Protein AF-A0A3S0UGJ2-F1 (afdb_monomer_lite)

Secondary structure (DSSP, 8-state):
-HHHHHHHTTSTTSBHHHHHH-TTTSTT--HHHHHHHHHHHT--TTSBGGG-TTHHHHHHHHHHHHHTTPPPSS--TT-------EEE-TTSGGGEEE-PPPPPPTT------------PPPSSSSTT-SS---TTT-PPPEEEEES-GGGT-EEEEE-TTT--

Sequence (164 aa):
LAEGVRRLTARPERPVGLALLDQRLVSGIGNIYRCETLLLAGIDPHRPIGEVEDVAGLVLLARDLLRANVPPAAPATGARRRTTGVRPNPGRPFGVEVLVPAGPSPGTAPGRTPGTAPGRTPSYWVYGHDRTPCLRCRGPVRQEDYGSPEDDARRLWWCPHCQR

Radius of gyration: 16.93 Å; chains: 1; bounding box: 41×32×49 Å

Foldseek 3Di:
DVQLLCLLCVQQQAFQLLSQCACVSPNDRHQQLSAQLQLLLLADSRHRNNPDPCPVLSVVSSVQLSQLQDDPPPPPPPRDRAQVQKDAQCVGRSRIDHDRPDPDDPDDDDDDDPDDDPDDDDRGQWPPPDVFAGNPPRHDWDWDFDDDVVSVTDIHTHDPVSHD

Structure (mmCIF, N/CA/C/O backbone):
data_AF-A0A3S0UGJ2-F1
#
_entry.id   AF-A0A3S0UGJ2-F1
#
loop_
_atom_site.group_PDB
_atom_site.id
_atom_site.type_symbol
_atom_site.label_atom_id
_atom_site.label_alt_id
_atom_site.label_comp_id
_atom_site.label_asym_id
_atom_site.label_entity_id
_atom_site.label_seq_id
_atom_site.pdbx_PDB_ins_code
_atom_site.Cartn_x
_atom_site.Cartn_y
_atom_site.Cartn_z
_atom_site.occupancy
_atom_site.B_iso_or_equiv
_atom_site.auth_seq_id
_atom_site.auth_comp_id
_atom_site.auth_asym_id
_atom_site.auth_atom_id
_atom_site.pdbx_PDB_model_num
ATOM 1 N N . LEU A 1 1 ? -12.279 -11.003 -6.168 1.00 90.88 1 LEU A N 1
ATOM 2 C CA . LEU A 1 1 ? -12.197 -9.871 -5.214 1.00 90.88 1 LEU A CA 1
ATOM 3 C C . LEU A 1 1 ? -12.843 -10.237 -3.883 1.00 90.88 1 LEU A C 1
ATOM 5 O O . LEU A 1 1 ? -12.106 -10.329 -2.916 1.00 90.88 1 LEU A O 1
ATOM 9 N N . ALA A 1 2 ? -14.150 -10.529 -3.848 1.00 93.31 2 ALA A N 1
ATOM 10 C CA . ALA A 1 2 ? -14.878 -10.877 -2.618 1.00 93.31 2 ALA A CA 1
ATOM 11 C C . ALA A 1 2 ? -14.199 -11.974 -1.771 1.00 93.31 2 ALA A C 1
ATOM 13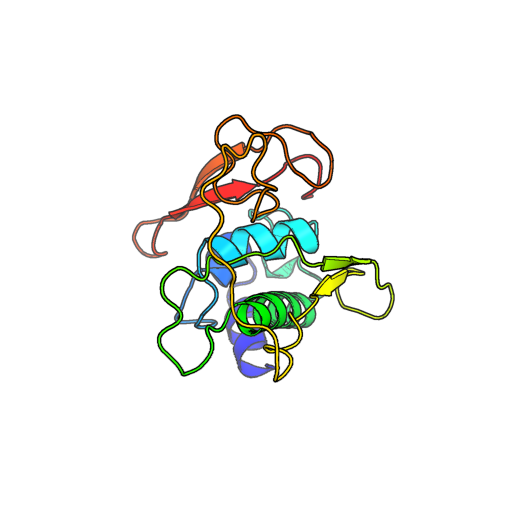 O O . ALA A 1 2 ? -14.012 -11.799 -0.575 1.00 93.31 2 ALA A O 1
ATOM 14 N N . GLU A 1 3 ? -13.745 -13.059 -2.407 1.00 95.19 3 GLU A N 1
ATOM 15 C CA . GLU A 1 3 ? -12.984 -14.133 -1.748 1.00 95.19 3 GLU A CA 1
ATOM 16 C C . GLU A 1 3 ? -11.721 -13.633 -1.032 1.00 95.19 3 GLU A C 1
ATOM 18 O O . GLU A 1 3 ? -11.485 -13.970 0.124 1.00 95.19 3 GLU A O 1
ATOM 23 N N . GLY A 1 4 ? -10.911 -12.820 -1.716 1.00 93.12 4 GLY A N 1
ATOM 24 C CA . GLY A 1 4 ? -9.661 -12.295 -1.166 1.00 93.12 4 GLY A CA 1
ATOM 25 C C . GLY A 1 4 ? -9.908 -11.342 -0.002 1.00 93.12 4 GLY A C 1
ATOM 26 O O . GLY A 1 4 ? -9.230 -11.438 1.013 1.00 93.12 4 GLY A O 1
ATOM 27 N N . VAL A 1 5 ? -10.931 -10.486 -0.112 1.00 96.38 5 VAL A N 1
ATOM 28 C CA . VAL A 1 5 ? -11.360 -9.614 0.993 1.00 96.38 5 VAL A CA 1
ATOM 29 C C . VAL A 1 5 ? -11.778 -10.456 2.194 1.00 96.38 5 VAL A C 1
ATOM 31 O O . VAL A 1 5 ? -11.254 -10.236 3.278 1.00 96.38 5 VAL A O 1
ATOM 34 N N . ARG A 1 6 ? -12.619 -11.482 1.998 1.00 97.00 6 ARG A N 1
ATOM 35 C CA . ARG A 1 6 ? -13.052 -12.367 3.091 1.00 97.00 6 ARG A CA 1
ATOM 36 C C . ARG A 1 6 ? -11.872 -13.031 3.802 1.00 97.00 6 ARG A C 1
ATOM 38 O O . ARG A 1 6 ? -11.873 -13.114 5.023 1.00 97.00 6 ARG A O 1
ATOM 45 N N . ARG A 1 7 ? -10.870 -13.512 3.056 1.00 96.38 7 ARG A N 1
ATOM 46 C CA . ARG A 1 7 ? -9.657 -14.116 3.636 1.00 96.38 7 ARG A CA 1
ATOM 47 C C . ARG A 1 7 ? -8.835 -13.106 4.430 1.00 96.38 7 ARG A C 1
ATOM 49 O O . ARG A 1 7 ? -8.395 -13.429 5.526 1.00 96.38 7 ARG A O 1
ATOM 56 N N . LEU A 1 8 ? -8.646 -11.903 3.887 1.00 95.31 8 LEU A N 1
ATOM 57 C CA . LEU A 1 8 ? -7.908 -10.826 4.551 1.00 95.31 8 LEU A CA 1
ATOM 58 C C . LEU A 1 8 ? -8.569 -10.413 5.867 1.00 95.31 8 LEU A C 1
ATOM 60 O O . LEU A 1 8 ? -7.879 -10.243 6.865 1.00 95.31 8 LEU A O 1
ATOM 64 N N . THR A 1 9 ? -9.896 -10.298 5.888 1.00 96.31 9 THR A N 1
ATOM 65 C CA . THR A 1 9 ? -10.648 -9.846 7.065 1.00 96.31 9 THR A CA 1
ATOM 66 C C . THR A 1 9 ? -11.002 -10.972 8.039 1.00 96.31 9 THR A C 1
ATOM 68 O O . THR A 1 9 ? -11.648 -10.713 9.047 1.00 96.31 9 THR A O 1
ATOM 71 N N . ALA A 1 10 ? -10.601 -12.221 7.770 1.00 97.25 10 ALA A N 1
ATOM 72 C CA . ALA A 1 10 ? -10.903 -13.363 8.640 1.00 97.25 10 ALA A CA 1
ATOM 73 C C . ALA A 1 10 ? -10.171 -13.314 9.995 1.00 97.25 10 ALA A C 1
ATOM 75 O O . ALA A 1 10 ? -10.592 -13.981 10.936 1.00 97.25 10 ALA A O 1
ATOM 76 N N . ARG A 1 11 ? -9.076 -12.549 10.083 1.00 96.19 11 ARG A N 1
ATOM 77 C CA . ARG A 1 11 ? -8.303 -12.276 11.306 1.00 96.19 11 ARG A CA 1
ATOM 78 C C . ARG A 1 11 ? -8.154 -10.758 11.468 1.00 96.19 11 ARG A C 1
ATOM 80 O O . ARG A 1 11 ? -7.131 -10.211 11.048 1.00 96.19 11 ARG A O 1
ATOM 87 N N . PRO A 1 12 ? -9.203 -10.056 11.937 1.00 97.31 12 PRO A N 1
ATOM 88 C CA . PRO A 1 12 ? -9.276 -8.592 11.910 1.00 97.31 12 PRO A CA 1
ATOM 89 C C . PRO A 1 12 ? -8.186 -7.898 12.737 1.00 97.31 12 PRO A C 1
ATOM 91 O O . PRO A 1 12 ? -7.818 -6.767 12.431 1.00 97.31 12 PRO A O 1
ATOM 94 N N . GLU A 1 13 ? -7.642 -8.573 13.745 1.00 97.50 13 GLU A N 1
ATOM 95 C CA . GLU A 1 13 ? -6.553 -8.105 14.603 1.00 97.50 13 GLU A CA 1
ATOM 96 C C . GLU A 1 13 ? -5.189 -8.086 13.904 1.00 97.50 13 GLU A C 1
ATOM 98 O O . GLU A 1 13 ? -4.261 -7.417 14.358 1.00 97.50 13 GLU A O 1
ATOM 103 N N . ARG A 1 14 ? -5.043 -8.822 12.795 1.00 96.00 14 ARG A N 1
ATOM 104 C CA . ARG A 1 14 ? -3.773 -8.916 12.080 1.00 96.00 14 ARG A CA 1
ATOM 105 C C . ARG A 1 14 ? -3.415 -7.550 11.479 1.00 96.00 14 ARG A C 1
ATOM 107 O O . ARG A 1 14 ? -4.251 -6.963 10.786 1.00 96.00 14 ARG A O 1
ATOM 114 N N . PRO A 1 15 ? -2.169 -7.070 11.649 1.00 97.75 15 PRO A N 1
ATOM 115 C CA . PRO A 1 15 ? -1.719 -5.846 11.002 1.00 97.75 15 PRO A CA 1
ATOM 116 C C . PRO A 1 15 ? -1.891 -5.903 9.482 1.00 97.75 15 PRO A C 1
ATOM 118 O O . PRO A 1 15 ? -1.499 -6.887 8.839 1.00 97.75 15 PRO A O 1
ATOM 121 N N . VAL A 1 16 ? -2.436 -4.841 8.888 1.00 97.88 16 VAL A N 1
ATOM 122 C CA . VAL A 1 16 ? -2.730 -4.762 7.449 1.00 97.88 16 VAL A CA 1
ATOM 123 C C . VAL A 1 16 ? -1.479 -4.994 6.598 1.00 97.88 16 VAL A C 1
ATOM 125 O O . VAL A 1 16 ? -1.541 -5.674 5.572 1.00 97.88 16 VAL A O 1
ATOM 128 N N . GLY A 1 17 ? -0.309 -4.527 7.046 1.00 97.06 17 GLY A N 1
ATOM 129 C CA . GLY A 1 17 ? 0.960 -4.782 6.374 1.00 97.06 17 GLY A CA 1
ATOM 130 C C . GLY A 1 17 ? 1.335 -6.270 6.327 1.00 97.06 17 GLY A C 1
ATOM 131 O O . GLY A 1 17 ? 1.894 -6.738 5.333 1.00 97.06 17 GLY A O 1
ATOM 132 N N . LEU A 1 18 ? 1.020 -7.047 7.361 1.00 96.38 18 LEU A N 1
ATOM 133 C CA . LEU A 1 18 ? 1.285 -8.490 7.374 1.00 96.38 18 LEU A CA 1
ATOM 134 C C . LEU A 1 18 ? 0.214 -9.280 6.631 1.00 96.38 18 LEU A C 1
ATOM 136 O O . LEU A 1 18 ? 0.520 -10.301 6.021 1.00 96.38 18 LEU A O 1
ATOM 140 N N . ALA A 1 19 ? -1.040 -8.832 6.675 1.00 96.00 19 ALA A N 1
ATOM 141 C CA . ALA A 1 19 ? -2.127 -9.455 5.929 1.00 96.00 19 ALA A CA 1
ATOM 142 C C . ALA A 1 19 ? -1.918 -9.325 4.410 1.00 96.00 19 ALA A C 1
ATOM 144 O O . ALA A 1 19 ? -2.068 -10.305 3.687 1.00 96.00 19 ALA A O 1
ATOM 145 N N . LEU A 1 20 ? -1.498 -8.149 3.926 1.00 95.38 20 LEU A N 1
ATOM 146 C CA . LEU A 1 20 ? -1.226 -7.923 2.502 1.00 95.38 20 LEU A CA 1
ATOM 147 C C . LEU A 1 20 ? -0.009 -8.689 1.968 1.00 95.38 20 LEU A C 1
ATOM 149 O O . LEU A 1 20 ? 0.066 -8.918 0.766 1.00 95.38 20 LEU A O 1
ATOM 153 N N . LEU A 1 21 ? 0.954 -9.046 2.823 1.00 94.19 21 LEU A N 1
ATOM 154 C CA . LEU A 1 21 ? 2.137 -9.805 2.406 1.00 94.19 21 LEU A CA 1
ATOM 155 C C . LEU A 1 21 ? 1.872 -11.321 2.348 1.00 94.19 21 LEU A C 1
ATOM 157 O O . LEU A 1 21 ? 2.573 -12.039 1.632 1.00 94.19 21 LEU A O 1
ATOM 161 N N . ASP A 1 22 ? 0.853 -11.810 3.061 1.00 93.06 22 ASP A N 1
ATOM 162 C CA . ASP A 1 22 ? 0.530 -13.233 3.133 1.00 93.06 22 ASP A CA 1
ATOM 163 C C . ASP A 1 22 ? -0.035 -13.749 1.799 1.00 93.06 22 ASP A C 1
ATOM 165 O O . ASP A 1 22 ? -1.211 -13.564 1.460 1.00 93.06 22 ASP A O 1
ATOM 169 N N . GLN A 1 23 ? 0.814 -14.461 1.050 1.00 91.69 23 GLN A N 1
ATOM 170 C CA . GLN A 1 23 ? 0.478 -15.004 -0.269 1.00 91.69 23 GLN A CA 1
ATOM 171 C C . GLN A 1 23 ? -0.657 -16.042 -0.235 1.00 91.69 23 GLN A C 1
ATOM 173 O O . GLN A 1 23 ? -1.224 -16.347 -1.285 1.00 91.69 23 GLN A O 1
ATOM 178 N N . ARG A 1 24 ? -1.021 -16.577 0.942 1.00 89.44 24 ARG A N 1
ATOM 179 C CA . ARG A 1 24 ? -2.162 -17.495 1.113 1.00 89.44 24 ARG A CA 1
ATOM 180 C C . ARG A 1 24 ? -3.499 -16.747 1.103 1.00 89.44 24 ARG A C 1
ATOM 182 O O . ARG A 1 24 ? -4.524 -17.324 0.728 1.00 89.44 24 ARG A O 1
ATOM 189 N N . LEU A 1 25 ? -3.496 -15.473 1.507 1.00 89.81 25 LEU A N 1
ATOM 190 C CA . LEU A 1 25 ? -4.691 -14.628 1.571 1.00 89.81 25 LEU A CA 1
ATOM 191 C C . LEU A 1 25 ? -4.959 -13.971 0.215 1.00 89.81 25 LEU A C 1
ATOM 193 O O . LEU A 1 25 ? -6.047 -14.134 -0.343 1.00 89.81 25 LEU A O 1
ATOM 197 N N . VAL A 1 26 ? -3.954 -13.279 -0.333 1.00 88.31 26 VAL A N 1
ATOM 198 C CA . VAL A 1 26 ? -3.986 -12.664 -1.667 1.00 88.31 26 VAL A CA 1
ATOM 199 C C . VAL A 1 26 ? -2.598 -12.756 -2.303 1.00 88.31 26 VAL A C 1
ATOM 201 O O . VAL A 1 26 ? -1.640 -12.147 -1.839 1.00 88.31 26 VAL A O 1
ATOM 204 N N . SER A 1 27 ? -2.489 -13.490 -3.409 1.00 89.81 27 SER A N 1
ATOM 205 C CA . SER A 1 27 ? -1.223 -13.670 -4.122 1.00 89.81 27 SER A CA 1
ATOM 206 C C . SER A 1 27 ? -0.837 -12.453 -4.967 1.00 89.81 27 SER A C 1
ATOM 208 O O . SER A 1 27 ? -1.694 -11.807 -5.575 1.00 89.81 27 SER A O 1
ATOM 210 N N . GLY A 1 28 ? 0.465 -12.214 -5.108 1.00 89.69 28 GLY A N 1
ATOM 211 C CA . GLY A 1 28 ? 1.042 -11.221 -6.019 1.00 89.69 28 GLY A CA 1
ATOM 212 C C . GLY A 1 28 ? 1.416 -9.903 -5.345 1.00 89.69 28 GLY A C 1
ATOM 213 O O . GLY A 1 28 ? 2.268 -9.179 -5.858 1.00 89.69 28 GLY A O 1
ATOM 214 N N . ILE A 1 29 ? 0.858 -9.603 -4.170 1.00 93.69 29 ILE A N 1
ATOM 215 C CA . ILE A 1 29 ? 1.250 -8.429 -3.387 1.00 93.69 29 ILE A CA 1
ATOM 216 C C . ILE A 1 29 ? 2.554 -8.752 -2.648 1.00 93.69 29 ILE A C 1
ATOM 218 O O . ILE A 1 29 ? 2.561 -9.373 -1.593 1.00 93.69 29 ILE A O 1
ATOM 222 N N . GLY A 1 30 ? 3.679 -8.362 -3.246 1.00 93.25 30 GLY A N 1
ATOM 223 C CA . GLY A 1 30 ? 5.000 -8.439 -2.619 1.00 93.25 30 GLY A CA 1
ATOM 224 C C . GLY A 1 30 ? 5.357 -7.183 -1.819 1.00 93.25 30 GLY A C 1
ATOM 225 O O . GLY A 1 30 ? 4.613 -6.202 -1.794 1.00 93.25 30 GLY A O 1
ATOM 226 N N . ASN A 1 31 ? 6.554 -7.173 -1.226 1.00 95.31 31 ASN A N 1
ATOM 227 C CA . ASN A 1 31 ? 6.986 -6.112 -0.309 1.00 95.31 31 ASN A CA 1
ATOM 228 C C . ASN A 1 31 ? 6.958 -4.692 -0.918 1.00 95.31 31 ASN A C 1
ATOM 230 O O . ASN A 1 31 ? 6.547 -3.751 -0.245 1.00 95.31 31 ASN A O 1
ATOM 234 N N . ILE A 1 32 ? 7.317 -4.544 -2.204 1.00 95.56 32 ILE A N 1
ATOM 235 C CA . ILE A 1 32 ? 7.180 -3.268 -2.936 1.00 95.56 32 ILE A CA 1
ATOM 236 C C . ILE A 1 32 ? 5.725 -2.804 -2.890 1.00 95.56 32 ILE A C 1
ATOM 238 O O . ILE A 1 32 ? 5.420 -1.731 -2.382 1.00 95.56 32 ILE A O 1
ATOM 242 N N . TYR A 1 33 ? 4.813 -3.632 -3.396 1.00 97.19 33 TYR A N 1
ATOM 243 C CA . TYR A 1 33 ? 3.416 -3.253 -3.557 1.00 97.19 33 TYR A CA 1
ATOM 244 C C . TYR A 1 33 ? 2.709 -3.063 -2.223 1.00 97.19 33 TYR A C 1
ATOM 246 O O . TYR A 1 33 ? 1.888 -2.161 -2.131 1.00 97.19 33 TYR A O 1
ATOM 254 N N . ARG A 1 34 ? 3.061 -3.818 -1.176 1.00 97.31 34 ARG A N 1
ATOM 255 C CA . ARG A 1 34 ? 2.584 -3.552 0.187 1.00 97.31 34 ARG A CA 1
ATOM 256 C C . ARG A 1 34 ? 2.913 -2.124 0.625 1.00 97.31 34 ARG A C 1
ATOM 258 O O . ARG A 1 34 ? 2.003 -1.377 0.971 1.00 97.31 34 ARG A O 1
ATOM 265 N N . CYS A 1 35 ? 4.200 -1.763 0.627 1.00 98.19 35 CYS A N 1
ATOM 266 C CA . CYS A 1 35 ? 4.653 -0.466 1.141 1.00 98.19 35 CYS A CA 1
ATOM 267 C C . CYS A 1 35 ? 4.023 0.685 0.347 1.00 98.19 35 CYS A C 1
ATOM 269 O O . CYS A 1 35 ? 3.503 1.644 0.911 1.00 98.19 35 CYS A O 1
ATOM 271 N N . GLU A 1 36 ? 4.021 0.548 -0.976 1.00 98.31 36 GLU A N 1
ATOM 272 C CA . GLU A 1 36 ? 3.538 1.578 -1.890 1.00 98.31 36 GLU A CA 1
ATOM 273 C C . GLU A 1 36 ? 2.013 1.732 -1.835 1.00 98.31 36 GLU A C 1
ATOM 275 O O . GLU A 1 36 ? 1.514 2.854 -1.798 1.00 98.31 36 GLU A O 1
ATOM 280 N N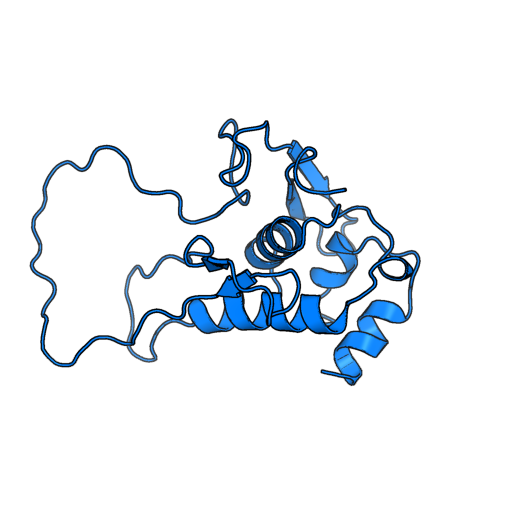 . THR A 1 37 ? 1.267 0.625 -1.760 1.00 98.56 37 THR A N 1
ATOM 281 C CA . THR A 1 37 ? -0.199 0.657 -1.632 1.00 98.56 37 THR A CA 1
ATOM 282 C C . THR A 1 37 ? -0.612 1.337 -0.330 1.00 98.56 37 THR A C 1
ATOM 284 O O . THR A 1 37 ? -1.464 2.221 -0.357 1.00 98.56 37 THR A O 1
ATOM 287 N N . LEU A 1 38 ? 0.006 0.973 0.800 1.00 98.62 38 LEU A N 1
ATOM 288 C CA . LEU A 1 38 ? -0.340 1.536 2.109 1.00 98.62 38 LEU A CA 1
ATOM 289 C C . LEU A 1 38 ? 0.003 3.023 2.214 1.00 98.62 38 LEU A C 1
ATOM 291 O O . LEU A 1 38 ? -0.778 3.790 2.773 1.00 98.62 38 LEU A O 1
ATOM 295 N N . LEU A 1 39 ? 1.109 3.469 1.613 1.00 98.62 39 LEU A N 1
ATOM 296 C CA . LEU A 1 39 ? 1.418 4.895 1.548 1.00 98.62 39 LEU A CA 1
ATOM 297 C C . LEU A 1 39 ? 0.389 5.673 0.723 1.00 98.62 39 LEU A C 1
ATOM 299 O O . LEU A 1 39 ? -0.034 6.758 1.132 1.00 98.62 39 LEU A O 1
ATOM 303 N N . LEU A 1 40 ? 0.027 5.159 -0.455 1.00 98.25 40 LEU A N 1
ATOM 304 C CA . LEU A 1 40 ? -0.944 5.808 -1.335 1.00 98.25 40 LEU A CA 1
ATOM 305 C C . LEU A 1 40 ? -2.329 5.857 -0.683 1.00 98.25 40 LEU A C 1
ATOM 307 O O . LEU A 1 40 ? -2.983 6.894 -0.745 1.00 98.25 40 LEU A O 1
ATOM 311 N N . ALA A 1 41 ? -2.709 4.790 0.021 1.00 98.38 41 ALA A N 1
ATOM 312 C CA . ALA A 1 41 ? -3.919 4.735 0.832 1.00 98.38 41 ALA A CA 1
ATOM 313 C C . ALA A 1 41 ? -3.852 5.605 2.102 1.00 98.38 41 ALA A C 1
ATOM 315 O O . ALA A 1 41 ? -4.887 5.952 2.659 1.00 98.38 41 ALA A O 1
ATOM 316 N N . GLY A 1 42 ? -2.651 5.986 2.551 1.00 98.31 42 GLY A N 1
ATOM 317 C CA . GLY A 1 42 ? -2.446 6.743 3.790 1.00 98.31 42 GLY A CA 1
ATOM 318 C C . GLY A 1 42 ? -2.683 5.926 5.063 1.00 98.31 42 GLY A C 1
ATOM 319 O O . GLY A 1 42 ? -2.987 6.503 6.100 1.00 98.31 42 GLY A O 1
ATOM 320 N N . ILE A 1 43 ? -2.544 4.602 4.985 1.00 98.69 43 ILE A N 1
ATOM 321 C CA . ILE A 1 43 ? -2.848 3.669 6.076 1.00 98.69 43 ILE A CA 1
ATOM 322 C C . ILE A 1 43 ? -1.555 3.247 6.776 1.00 98.69 43 ILE A C 1
ATOM 324 O O . ILE A 1 43 ? -0.591 2.841 6.109 1.00 98.69 43 ILE A O 1
ATOM 328 N N . ASP A 1 44 ? -1.534 3.321 8.109 1.00 98.44 44 ASP A N 1
ATOM 329 C CA . ASP A 1 44 ? -0.454 2.754 8.928 1.00 98.44 44 ASP A CA 1
ATOM 330 C C . ASP A 1 44 ? -0.339 1.229 8.712 1.00 98.44 44 ASP A C 1
ATOM 332 O O . ASP A 1 44 ? -1.330 0.511 8.869 1.00 98.44 44 ASP A O 1
ATOM 336 N N . PRO A 1 45 ? 0.846 0.692 8.354 1.00 98.25 45 PRO A N 1
ATOM 337 C CA . PRO A 1 45 ? 1.036 -0.748 8.175 1.00 98.25 45 PRO A CA 1
ATOM 338 C C . PRO A 1 45 ? 0.699 -1.587 9.416 1.00 98.25 45 PRO A C 1
ATOM 340 O O . PRO A 1 45 ? 0.339 -2.756 9.260 1.00 98.25 45 PRO A O 1
ATOM 343 N N . HIS A 1 46 ? 0.784 -1.017 1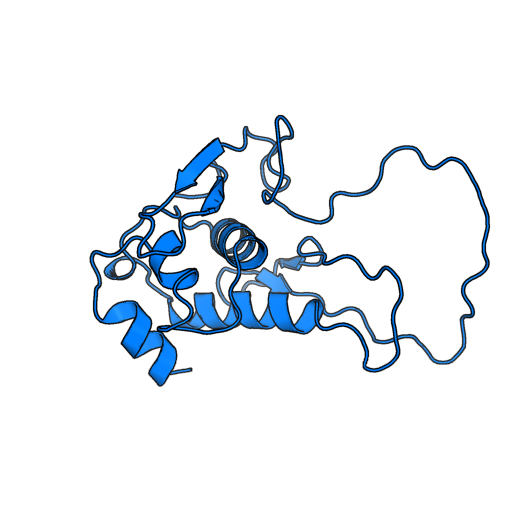0.617 1.00 98.06 46 HIS A N 1
ATOM 344 C CA . HIS A 1 46 ? 0.479 -1.673 11.889 1.00 98.06 46 HIS A CA 1
ATOM 345 C C . HIS A 1 46 ? -1.009 -1.694 12.220 1.00 98.06 46 HIS A C 1
ATOM 347 O O . HIS A 1 46 ? -1.409 -2.443 13.111 1.00 98.06 46 HIS A O 1
ATOM 353 N N . ARG A 1 47 ? -1.828 -0.910 11.508 1.00 98.44 47 ARG A N 1
ATOM 354 C CA . ARG A 1 47 ? -3.269 -0.852 11.745 1.00 98.44 47 ARG A CA 1
ATOM 355 C C . ARG A 1 47 ? -3.886 -2.251 11.600 1.00 98.44 47 ARG A C 1
ATOM 357 O O . ARG A 1 47 ? -3.614 -2.915 10.591 1.00 98.44 47 ARG A O 1
ATOM 364 N N . PRO A 1 48 ? -4.720 -2.703 12.553 1.00 98.38 48 PRO A N 1
ATOM 365 C CA . PRO A 1 48 ? -5.491 -3.930 12.397 1.00 98.38 48 PRO A CA 1
ATOM 366 C C . PRO A 1 48 ? -6.325 -3.888 11.115 1.00 98.38 48 PRO A C 1
ATOM 368 O O . PRO A 1 48 ? -6.976 -2.887 10.815 1.00 98.38 48 PRO A O 1
ATOM 371 N N . ILE A 1 49 ? -6.327 -4.964 10.329 1.00 98.06 49 ILE A N 1
ATOM 372 C CA . ILE A 1 49 ? -7.047 -4.965 9.050 1.00 98.06 49 ILE A CA 1
ATOM 373 C C . ILE A 1 49 ? -8.567 -4.834 9.215 1.00 98.06 49 ILE A C 1
ATOM 375 O O . ILE A 1 49 ? -9.239 -4.363 8.301 1.00 98.06 49 ILE A O 1
ATOM 379 N N . GLY A 1 50 ? -9.107 -5.193 10.382 1.00 97.56 50 GLY A N 1
ATOM 380 C CA . GLY A 1 50 ? -10.508 -4.958 10.735 1.00 97.56 50 GLY A CA 1
ATOM 381 C C . GLY A 1 50 ? -10.881 -3.478 10.884 1.00 97.56 50 GLY A C 1
ATOM 382 O O . GLY A 1 50 ? -12.057 -3.149 10.791 1.00 97.56 50 GLY A O 1
ATOM 383 N N . GLU A 1 51 ? -9.900 -2.589 11.067 1.00 97.94 51 GLU A N 1
ATOM 384 C CA . GLU A 1 51 ? -10.094 -1.133 11.158 1.00 97.94 51 GLU A CA 1
ATOM 385 C C . GLU A 1 51 ? -9.909 -0.421 9.805 1.00 97.94 51 GLU A C 1
ATOM 387 O O . GLU A 1 51 ? -9.976 0.806 9.712 1.00 97.94 51 GLU A O 1
ATOM 392 N N . VAL A 1 52 ? -9.636 -1.167 8.732 1.00 97.81 52 VAL A N 1
ATOM 393 C CA . VAL A 1 52 ? -9.525 -0.608 7.382 1.00 97.81 52 VAL A CA 1
ATOM 394 C C . VAL A 1 52 ? -10.911 -0.555 6.747 1.00 97.81 52 VAL A C 1
ATOM 396 O O . VAL A 1 52 ? -11.480 -1.586 6.402 1.00 97.81 52 VAL A O 1
ATOM 399 N N . GLU A 1 53 ? -11.429 0.657 6.540 1.00 95.44 53 GLU A N 1
ATOM 400 C CA . GLU A 1 53 ? -12.779 0.877 6.000 1.00 95.44 53 GLU A CA 1
ATOM 401 C C . GLU A 1 53 ? -12.974 0.280 4.594 1.00 95.44 53 GLU A C 1
ATOM 403 O O . GLU A 1 53 ? -13.995 -0.348 4.321 1.00 95.44 53 GLU A O 1
ATOM 408 N N . ASP A 1 54 ? -11.983 0.432 3.704 1.00 97.44 54 ASP A N 1
ATOM 409 C CA . ASP A 1 54 ? -12.067 -0.005 2.302 1.00 97.44 54 ASP A CA 1
ATOM 410 C C . ASP A 1 54 ? -10.983 -1.032 1.927 1.00 97.44 54 ASP A C 1
ATOM 412 O O . ASP A 1 54 ? -10.069 -0.784 1.132 1.00 97.44 54 ASP A O 1
ATOM 416 N N . VAL A 1 55 ? -11.084 -2.240 2.492 1.00 98.06 55 VAL A N 1
ATOM 417 C CA . VAL A 1 55 ? -10.183 -3.360 2.151 1.00 98.06 55 VAL A CA 1
ATOM 418 C C . VAL A 1 55 ? -10.293 -3.739 0.668 1.00 98.06 55 VAL A C 1
ATOM 420 O O . VAL A 1 55 ? -9.299 -4.105 0.036 1.00 98.06 55 VAL A O 1
ATOM 423 N N . ALA A 1 56 ? -11.487 -3.640 0.077 1.00 97.94 56 ALA A N 1
ATOM 424 C CA . ALA A 1 56 ? -11.696 -3.956 -1.333 1.00 97.94 56 ALA A CA 1
ATOM 425 C C . ALA A 1 56 ? -10.934 -2.980 -2.241 1.00 97.94 56 ALA A C 1
ATOM 427 O O . ALA A 1 56 ? -10.199 -3.416 -3.132 1.00 97.94 56 ALA A O 1
ATOM 428 N N . GLY A 1 57 ? -11.053 -1.678 -1.987 1.00 97.88 57 GLY A N 1
ATOM 429 C CA . GLY A 1 57 ? -10.293 -0.629 -2.651 1.00 97.88 57 GLY A CA 1
ATOM 430 C C . GLY A 1 57 ? -8.792 -0.791 -2.468 1.00 97.88 57 GLY A C 1
ATOM 431 O O . GLY A 1 57 ? -8.043 -0.584 -3.422 1.00 97.88 57 GLY A O 1
ATOM 432 N N . LEU A 1 58 ? -8.340 -1.248 -1.295 1.00 98.00 58 LEU A N 1
ATOM 433 C CA . LEU A 1 58 ? -6.919 -1.495 -1.026 1.00 98.00 58 LEU A CA 1
ATOM 434 C C . LEU A 1 58 ? -6.356 -2.592 -1.935 1.00 98.00 58 LEU A C 1
ATOM 436 O O . LEU A 1 58 ? -5.314 -2.417 -2.571 1.00 98.00 58 LEU A O 1
ATOM 440 N N . VAL A 1 59 ? -7.088 -3.700 -2.068 1.00 97.50 59 VAL A N 1
ATOM 441 C CA . VAL A 1 59 ? -6.733 -4.796 -2.982 1.00 97.50 59 VAL A CA 1
ATOM 442 C C . VAL A 1 59 ? -6.779 -4.336 -4.442 1.00 97.50 59 VAL A C 1
ATOM 444 O O . VAL A 1 59 ? -5.923 -4.725 -5.241 1.00 97.50 59 VAL A O 1
ATOM 447 N N . LEU A 1 60 ? -7.751 -3.498 -4.813 1.00 96.94 60 LEU A N 1
ATOM 448 C CA . LEU A 1 60 ? -7.857 -2.944 -6.165 1.00 96.94 60 LEU A CA 1
ATOM 449 C C . LEU A 1 60 ? -6.689 -2.006 -6.496 1.00 96.94 60 LEU A C 1
ATOM 451 O O . LEU A 1 60 ? -6.122 -2.127 -7.581 1.00 96.94 60 LEU A O 1
ATOM 455 N N . LEU A 1 61 ? -6.285 -1.139 -5.566 1.00 97.75 61 LEU A N 1
ATOM 456 C CA . LEU A 1 61 ? -5.130 -0.256 -5.724 1.00 97.75 61 LEU A CA 1
ATOM 457 C C . LEU A 1 61 ? -3.833 -1.060 -5.893 1.00 97.75 61 LEU A C 1
ATOM 459 O O . LEU A 1 61 ? -3.075 -0.816 -6.834 1.00 97.75 61 LEU A O 1
ATOM 463 N N . ALA A 1 62 ? -3.614 -2.075 -5.052 1.00 97.00 62 ALA A N 1
ATOM 464 C CA . ALA A 1 62 ? -2.461 -2.968 -5.175 1.00 97.00 62 ALA A CA 1
ATOM 465 C C . ALA A 1 62 ? -2.438 -3.695 -6.530 1.00 97.00 62 ALA A C 1
ATOM 467 O O . ALA A 1 62 ? -1.397 -3.786 -7.186 1.00 97.00 62 ALA A O 1
ATOM 468 N N . ARG A 1 63 ? -3.597 -4.183 -6.988 1.00 95.19 63 ARG A N 1
ATOM 469 C CA . ARG A 1 63 ? -3.749 -4.826 -8.300 1.00 95.19 63 ARG A CA 1
ATOM 470 C C . ARG A 1 63 ? -3.433 -3.868 -9.446 1.00 95.19 63 ARG A C 1
ATOM 472 O O . ARG A 1 63 ? -2.793 -4.279 -10.411 1.00 95.19 63 ARG A O 1
ATOM 479 N N . ASP A 1 64 ? -3.887 -2.624 -9.371 1.00 95.31 64 ASP A N 1
ATOM 480 C CA . ASP A 1 64 ? -3.653 -1.638 -10.424 1.00 95.31 64 ASP A CA 1
ATOM 481 C C . ASP A 1 64 ? -2.150 -1.277 -10.499 1.00 95.31 64 ASP A C 1
ATOM 483 O O . ASP A 1 64 ? -1.587 -1.251 -11.597 1.00 95.31 64 ASP A O 1
ATOM 487 N N . LEU A 1 65 ? -1.455 -1.158 -9.355 1.00 95.19 65 LEU A N 1
ATOM 488 C CA . LEU A 1 65 ? 0.012 -1.044 -9.311 1.00 95.19 65 LEU A CA 1
ATOM 489 C C . LEU A 1 65 ? 0.714 -2.270 -9.912 1.00 95.19 65 LEU A C 1
ATOM 491 O O . LEU A 1 65 ? 1.679 -2.117 -10.662 1.00 95.19 65 LEU A O 1
ATOM 495 N N . LEU A 1 66 ? 0.251 -3.483 -9.600 1.00 93.00 66 LEU A N 1
ATOM 496 C CA . LEU A 1 66 ? 0.799 -4.721 -10.162 1.00 93.00 66 LEU A CA 1
ATOM 497 C C . LEU A 1 66 ? 0.664 -4.748 -11.685 1.00 93.00 66 LEU A C 1
ATOM 499 O O . LEU A 1 66 ? 1.650 -4.978 -12.381 1.00 93.00 66 LEU A O 1
ATOM 503 N N . ARG A 1 67 ? -0.533 -4.455 -12.203 1.00 91.56 67 ARG A N 1
ATOM 504 C CA . ARG A 1 67 ? -0.838 -4.442 -13.642 1.00 91.56 67 ARG A CA 1
ATOM 505 C C . ARG A 1 67 ? -0.001 -3.430 -14.410 1.00 91.56 67 ARG A C 1
ATOM 507 O O . ARG A 1 67 ? 0.505 -3.765 -15.474 1.00 91.56 67 ARG A O 1
ATOM 514 N N . ALA A 1 68 ? 0.208 -2.239 -13.850 1.00 90.44 68 ALA A N 1
ATOM 515 C CA . ALA A 1 68 ? 1.074 -1.220 -14.445 1.00 90.44 68 ALA A CA 1
ATOM 516 C C . ALA A 1 68 ? 2.554 -1.645 -14.533 1.00 90.44 68 ALA A C 1
ATOM 518 O O . ALA A 1 68 ? 3.347 -0.998 -15.211 1.00 90.44 68 ALA A O 1
ATOM 519 N N . ASN A 1 69 ? 2.930 -2.723 -13.841 1.00 88.94 69 ASN A N 1
ATOM 520 C CA . ASN A 1 69 ? 4.296 -3.218 -13.719 1.00 88.94 69 ASN A CA 1
ATOM 521 C C . ASN A 1 69 ? 4.471 -4.649 -14.252 1.00 88.94 69 ASN A C 1
ATOM 523 O O . ASN A 1 69 ? 5.498 -5.279 -13.983 1.00 88.94 69 ASN A O 1
ATOM 527 N N . VAL A 1 70 ? 3.489 -5.166 -14.998 1.00 84.25 70 VAL A N 1
ATOM 528 C CA . VAL A 1 70 ? 3.644 -6.414 -15.749 1.00 84.25 70 VAL A CA 1
ATOM 529 C C . VAL A 1 70 ? 4.550 -6.121 -16.949 1.00 84.25 70 VAL A C 1
ATOM 531 O O . VAL A 1 70 ? 4.207 -5.263 -17.766 1.00 84.25 70 VAL A O 1
ATOM 534 N N . PRO A 1 71 ? 5.720 -6.774 -17.065 1.00 71.25 71 PRO A N 1
ATOM 535 C CA . PRO A 1 71 ? 6.570 -6.598 -18.232 1.00 71.25 71 PRO A CA 1
ATOM 536 C C . PRO A 1 71 ? 5.840 -7.088 -19.495 1.00 71.25 71 PRO A C 1
ATOM 538 O O . PRO A 1 71 ? 5.065 -8.045 -19.417 1.00 71.25 71 PRO A O 1
ATOM 541 N N . PRO A 1 72 ? 6.070 -6.463 -20.663 1.00 65.62 72 PRO A N 1
ATOM 542 C CA . PRO A 1 72 ? 5.530 -6.970 -21.920 1.00 65.62 72 PRO A CA 1
ATOM 543 C C . PRO A 1 72 ? 6.039 -8.395 -22.195 1.00 65.62 72 PRO A C 1
ATOM 545 O O . PRO A 1 72 ? 7.090 -8.793 -21.701 1.00 65.62 72 PRO A O 1
ATOM 548 N N . ALA A 1 73 ? 5.289 -9.161 -22.993 1.00 62.97 73 ALA A N 1
ATOM 549 C CA . ALA A 1 73 ? 5.561 -10.580 -23.259 1.00 62.97 73 ALA A CA 1
ATOM 550 C C . ALA A 1 73 ? 6.902 -10.854 -23.977 1.00 62.97 73 ALA A C 1
ATOM 552 O O . ALA A 1 73 ? 7.417 -11.968 -23.913 1.00 62.97 73 ALA A O 1
ATOM 553 N N . ALA A 1 74 ? 7.479 -9.853 -24.650 1.00 58.94 74 ALA A N 1
ATOM 554 C CA . ALA A 1 74 ? 8.827 -9.927 -25.215 1.00 58.94 74 ALA A CA 1
ATOM 555 C C . ALA A 1 74 ? 9.881 -9.663 -24.124 1.00 58.94 74 ALA A C 1
ATOM 557 O O . ALA A 1 74 ? 9.594 -8.897 -23.203 1.00 58.94 74 ALA A O 1
ATOM 558 N N . PRO A 1 75 ? 11.105 -10.223 -24.207 1.00 51.94 75 PRO A N 1
ATOM 559 C CA . PRO A 1 75 ? 12.118 -10.059 -23.169 1.00 51.94 75 PRO A CA 1
ATOM 560 C C . PRO A 1 75 ? 12.554 -8.592 -23.064 1.00 51.94 75 PRO A C 1
ATOM 562 O O . PRO A 1 75 ? 13.491 -8.136 -23.715 1.00 51.94 75 PRO A O 1
ATOM 565 N N . ALA A 1 76 ? 11.856 -7.832 -22.222 1.00 55.31 76 ALA A N 1
ATOM 566 C CA . ALA A 1 76 ? 12.225 -6.485 -21.843 1.00 55.31 76 ALA A CA 1
ATOM 567 C C . ALA A 1 76 ? 13.413 -6.583 -20.886 1.00 55.31 76 ALA A C 1
ATOM 569 O O . ALA A 1 76 ? 13.261 -6.617 -19.663 1.00 55.31 76 ALA A O 1
ATOM 570 N N . THR A 1 77 ? 14.620 -6.652 -21.442 1.00 50.66 77 THR A N 1
ATOM 571 C CA . THR A 1 77 ? 15.847 -6.531 -20.659 1.00 50.66 77 THR A CA 1
ATOM 572 C C . THR A 1 77 ? 15.847 -5.169 -19.963 1.00 50.66 77 THR A C 1
ATOM 574 O O . THR A 1 77 ? 16.010 -4.134 -20.606 1.00 50.66 77 THR A O 1
ATOM 577 N N . GLY A 1 78 ? 15.649 -5.162 -18.642 1.00 54.91 78 GLY A N 1
ATOM 578 C CA . GLY A 1 78 ? 15.878 -3.985 -17.800 1.00 54.91 78 GLY A CA 1
ATOM 579 C C . GLY A 1 78 ? 14.667 -3.103 -17.472 1.00 54.91 78 GLY A C 1
ATOM 580 O O . GLY A 1 78 ? 14.870 -2.026 -16.905 1.00 54.91 78 GLY A O 1
ATOM 581 N N . ALA A 1 79 ? 13.427 -3.526 -17.750 1.00 61.81 79 ALA A N 1
ATOM 582 C CA . ALA A 1 79 ? 12.246 -2.794 -17.281 1.00 61.81 79 ALA A CA 1
ATOM 583 C C . ALA A 1 79 ? 12.181 -2.817 -15.740 1.00 61.81 79 ALA A C 1
ATOM 585 O O . ALA A 1 79 ? 11.886 -3.840 -15.122 1.00 61.81 79 ALA A O 1
ATOM 586 N N . ARG A 1 80 ? 12.503 -1.686 -15.096 1.00 73.12 80 ARG A N 1
ATOM 587 C CA . ARG A 1 80 ? 12.386 -1.546 -13.638 1.00 73.12 80 ARG A CA 1
ATOM 588 C C . ARG A 1 80 ? 10.956 -1.190 -13.259 1.00 73.12 80 ARG A C 1
ATOM 590 O O . ARG A 1 80 ? 10.353 -0.324 -13.889 1.00 73.12 80 ARG A O 1
ATOM 597 N N . ARG A 1 81 ? 10.463 -1.808 -12.183 1.00 87.56 81 ARG A N 1
ATOM 598 C CA . ARG A 1 81 ? 9.165 -1.466 -11.596 1.00 87.56 81 ARG A CA 1
ATOM 599 C C . ARG A 1 81 ? 9.146 -0.000 -11.155 1.00 87.56 81 ARG A C 1
ATOM 601 O O . ARG A 1 81 ? 10.150 0.514 -10.657 1.00 87.56 81 ARG A O 1
ATOM 608 N N . ARG A 1 82 ? 7.998 0.650 -11.320 1.00 91.25 82 ARG A N 1
ATOM 609 C CA . ARG A 1 82 ? 7.716 2.024 -10.910 1.00 91.25 82 ARG A CA 1
ATOM 610 C C . ARG A 1 82 ? 6.301 2.115 -10.342 1.00 91.25 82 ARG A C 1
ATOM 612 O O . ARG A 1 82 ? 5.343 1.674 -10.967 1.00 91.25 82 ARG A O 1
ATOM 619 N N . THR A 1 83 ? 6.169 2.751 -9.187 1.00 93.69 83 THR A N 1
ATOM 620 C CA . THR A 1 83 ? 4.888 3.037 -8.513 1.00 93.69 83 THR A CA 1
ATOM 621 C C . THR A 1 83 ? 4.628 4.539 -8.377 1.00 93.69 83 THR A C 1
ATOM 623 O O . THR A 1 83 ? 3.555 4.949 -7.947 1.00 93.69 83 THR A O 1
ATOM 626 N N . THR A 1 84 ? 5.575 5.382 -8.809 1.00 94.19 84 THR A N 1
ATOM 627 C CA . THR A 1 84 ? 5.422 6.847 -8.848 1.00 94.19 84 THR A CA 1
ATOM 628 C C . THR A 1 84 ? 4.534 7.366 -9.980 1.00 94.19 84 THR A C 1
ATOM 630 O O . THR A 1 84 ? 4.172 8.537 -9.976 1.00 94.19 84 THR A O 1
ATOM 633 N N . GLY A 1 85 ? 4.137 6.510 -10.930 1.00 92.56 85 GLY A N 1
ATOM 634 C CA . GLY A 1 85 ? 3.167 6.837 -11.982 1.00 92.56 85 GLY A CA 1
ATOM 635 C C . GLY A 1 85 ? 1.731 6.829 -11.459 1.00 92.56 85 GLY A C 1
ATOM 636 O O . GLY A 1 85 ? 0.956 5.947 -11.812 1.00 92.56 85 GLY A O 1
ATOM 637 N N . VAL A 1 86 ? 1.383 7.779 -10.595 1.00 94.31 86 VAL A N 1
ATOM 638 C CA . VAL A 1 86 ? 0.035 7.939 -10.030 1.00 94.31 86 VAL A CA 1
ATOM 639 C C . VAL A 1 86 ? -0.395 9.401 -10.099 1.00 94.31 86 VAL A C 1
ATOM 641 O O . VAL A 1 86 ? 0.446 10.300 -10.047 1.00 94.31 86 VAL A O 1
ATOM 644 N N . ARG A 1 87 ? -1.701 9.651 -10.188 1.00 94.88 87 ARG A N 1
ATOM 645 C CA . ARG A 1 87 ? -2.288 10.998 -10.123 1.00 94.88 87 ARG A CA 1
ATOM 646 C C . ARG A 1 87 ? -3.461 11.051 -9.138 1.00 94.88 87 ARG A C 1
ATOM 648 O O . ARG A 1 87 ? -4.106 10.022 -8.933 1.00 94.88 87 ARG A O 1
ATOM 655 N N . PRO A 1 88 ? -3.784 12.222 -8.566 1.00 96.31 88 PRO A N 1
ATOM 656 C CA . PRO A 1 88 ? -5.017 12.400 -7.808 1.00 96.31 88 PRO A CA 1
ATOM 657 C C . PRO A 1 88 ? -6.262 12.127 -8.669 1.00 96.31 88 PRO A C 1
ATOM 659 O O . PRO A 1 88 ? -6.349 12.578 -9.815 1.00 96.31 88 PRO A O 1
ATOM 662 N N . ASN A 1 89 ? -7.224 11.394 -8.111 1.00 96.38 89 ASN A N 1
ATOM 663 C CA . ASN A 1 89 ? -8.557 11.186 -8.672 1.00 96.38 89 ASN A CA 1
ATOM 664 C C . ASN A 1 89 ? -9.568 10.854 -7.549 1.00 96.38 89 ASN A C 1
ATOM 666 O O . ASN A 1 89 ? -9.600 9.709 -7.097 1.00 96.38 89 ASN A O 1
ATOM 670 N N . PRO A 1 90 ? -10.429 11.805 -7.134 1.00 94.25 90 PRO A N 1
ATOM 671 C CA . PRO A 1 90 ? -11.426 11.594 -6.077 1.00 94.25 90 PRO A CA 1
ATOM 672 C C . PRO A 1 90 ? -12.449 10.482 -6.355 1.00 94.25 90 PRO A C 1
ATOM 674 O O . PRO A 1 90 ? -13.033 9.950 -5.420 1.00 94.25 90 PRO A O 1
ATOM 677 N N . GLY A 1 91 ? -12.668 10.114 -7.621 1.00 94.62 91 GLY A N 1
ATOM 678 C CA . GLY A 1 91 ? -13.592 9.042 -8.010 1.00 94.62 91 GLY A CA 1
ATOM 679 C C . GLY A 1 91 ? -12.999 7.632 -7.916 1.00 94.62 91 GLY A C 1
ATOM 680 O O . GLY A 1 91 ? -13.621 6.672 -8.369 1.00 94.62 91 GLY A O 1
ATOM 681 N N . ARG A 1 92 ? -11.774 7.489 -7.400 1.00 95.44 92 ARG A N 1
ATOM 682 C CA . ARG A 1 92 ? -11.062 6.210 -7.267 1.00 95.44 92 ARG A CA 1
ATOM 683 C C . ARG A 1 92 ? -10.764 5.927 -5.791 1.00 95.44 92 ARG A C 1
ATOM 685 O O . ARG A 1 92 ? -10.670 6.877 -5.010 1.00 95.44 92 ARG A O 1
ATOM 692 N N . PRO A 1 93 ? -10.589 4.650 -5.396 1.00 93.69 93 PRO A N 1
ATOM 693 C CA . PRO A 1 93 ? -10.211 4.303 -4.029 1.00 93.69 93 PRO A CA 1
ATOM 694 C C . PRO A 1 93 ? -9.017 5.125 -3.537 1.00 93.69 93 PRO A C 1
ATOM 696 O O . PRO A 1 93 ? -8.029 5.293 -4.256 1.00 93.69 93 PRO A O 1
ATOM 699 N N . PHE A 1 94 ? -9.135 5.660 -2.321 1.00 96.81 94 PHE A N 1
ATOM 700 C CA . PHE A 1 94 ? -8.148 6.542 -1.680 1.00 96.81 94 PHE A CA 1
ATOM 701 C C . PHE A 1 94 ? -7.792 7.816 -2.462 1.00 96.81 94 PHE A C 1
ATOM 703 O O . PHE A 1 94 ? -6.757 8.434 -2.213 1.00 96.81 94 PHE A O 1
ATOM 710 N N . GLY A 1 95 ? -8.634 8.232 -3.410 1.00 96.56 95 GLY A N 1
ATOM 711 C CA . GLY A 1 95 ? -8.427 9.460 -4.168 1.00 96.56 95 GLY A CA 1
ATOM 712 C C . GLY A 1 95 ? -7.251 9.396 -5.147 1.00 96.56 95 GLY A C 1
ATOM 713 O O . GLY A 1 95 ? -6.715 10.447 -5.509 1.00 96.56 95 GLY A O 1
ATOM 714 N N . VAL A 1 96 ? -6.814 8.199 -5.560 1.00 96.62 96 VAL A N 1
ATOM 715 C CA . VAL A 1 96 ? -5.637 8.006 -6.425 1.00 96.62 96 VAL A CA 1
ATOM 716 C C . VAL A 1 96 ? -5.929 7.117 -7.630 1.00 96.62 96 VAL A C 1
ATOM 718 O O . VAL A 1 96 ? -6.684 6.150 -7.573 1.00 96.62 96 VAL A O 1
ATOM 721 N N . GLU A 1 97 ? -5.268 7.417 -8.743 1.00 96.69 97 GLU A N 1
ATOM 722 C CA . GLU A 1 97 ? -5.310 6.615 -9.959 1.00 96.69 97 GLU A CA 1
ATOM 723 C C . GLU A 1 97 ? -3.905 6.233 -10.407 1.00 96.69 97 GLU A C 1
ATOM 725 O O . GLU A 1 97 ? -3.034 7.090 -10.568 1.00 96.69 97 GLU A O 1
ATOM 730 N N . VAL A 1 98 ? -3.703 4.936 -10.638 1.00 95.50 98 VAL A N 1
ATOM 731 C CA . VAL A 1 98 ? -2.467 4.400 -11.206 1.00 95.50 98 VAL A CA 1
ATOM 732 C C . VAL A 1 98 ? -2.465 4.615 -12.713 1.00 95.50 98 VAL A C 1
ATOM 734 O O . VAL A 1 98 ? -3.369 4.169 -13.417 1.00 95.50 98 VAL A O 1
ATOM 737 N N . LEU A 1 99 ? -1.419 5.271 -13.204 1.00 91.44 99 LEU A N 1
ATOM 738 C CA . LEU A 1 99 ? -1.178 5.460 -14.624 1.00 91.44 99 LEU A CA 1
ATOM 739 C C . LEU A 1 99 ? -0.506 4.205 -15.170 1.00 91.44 99 LEU A C 1
ATOM 741 O O . LEU A 1 99 ? 0.617 3.865 -14.795 1.00 91.44 99 LEU A O 1
ATOM 745 N N . VAL A 1 100 ? -1.197 3.513 -16.068 1.00 75.81 100 VAL A N 1
ATOM 746 C CA . VAL A 1 100 ? -0.589 2.430 -16.839 1.00 75.81 100 VAL A CA 1
ATOM 747 C C . VAL A 1 100 ? 0.230 3.086 -17.950 1.00 75.81 100 VAL A C 1
ATOM 749 O O . VAL A 1 100 ? -0.320 3.926 -18.669 1.00 75.81 100 VAL A O 1
ATOM 752 N N . PRO A 1 101 ? 1.525 2.757 -18.109 1.00 64.69 101 PRO A N 1
ATOM 753 C CA . PRO A 1 101 ? 2.263 3.195 -19.280 1.00 64.69 101 PRO A CA 1
ATOM 754 C C . PRO A 1 101 ? 1.485 2.737 -20.510 1.00 64.69 101 PRO A C 1
ATOM 756 O O . PRO A 1 101 ? 1.178 1.548 -20.627 1.00 64.69 101 PRO A O 1
ATOM 759 N N . ALA A 1 102 ? 1.146 3.662 -21.412 1.00 56.25 102 ALA A N 1
ATOM 760 C CA . ALA A 1 102 ? 0.718 3.253 -22.739 1.00 56.25 102 ALA A CA 1
ATOM 761 C C . ALA A 1 102 ? 1.784 2.275 -23.253 1.00 56.25 102 ALA A C 1
ATOM 763 O O . ALA A 1 102 ? 2.983 2.540 -23.105 1.00 56.25 102 ALA A O 1
ATOM 764 N N . GLY A 1 103 ? 1.360 1.113 -23.761 1.00 53.12 103 GLY A N 1
ATOM 765 C CA . GLY A 1 103 ? 2.281 0.177 -24.401 1.00 53.12 103 GLY A CA 1
ATOM 766 C C . GLY A 1 103 ? 3.135 0.908 -25.445 1.00 53.12 103 GLY A C 1
ATOM 767 O O . GLY A 1 103 ? 2.790 2.026 -25.836 1.00 53.12 103 GLY A O 1
ATOM 768 N N . PRO A 1 104 ? 4.259 0.328 -25.894 1.00 46.31 104 PRO A N 1
ATOM 769 C CA . PRO A 1 104 ? 5.089 0.993 -26.889 1.00 46.31 104 PRO A CA 1
ATOM 770 C C . PRO A 1 104 ? 4.213 1.430 -28.070 1.00 46.31 104 PRO A C 1
ATOM 772 O O . PRO A 1 104 ? 3.559 0.593 -28.692 1.00 46.31 104 PRO A O 1
ATOM 775 N N . SER A 1 105 ? 4.177 2.736 -28.360 1.00 37.75 105 SER A N 1
ATOM 776 C CA . SER A 1 105 ? 3.634 3.209 -29.631 1.00 37.75 105 SER A CA 1
ATOM 777 C C . SER A 1 105 ? 4.383 2.472 -30.743 1.00 37.75 105 SER A C 1
ATOM 779 O O . SER A 1 105 ? 5.619 2.408 -30.685 1.00 37.75 105 SER A O 1
ATOM 781 N N . PRO A 1 106 ? 3.698 1.898 -31.744 1.00 37.91 106 PRO A N 1
ATOM 782 C CA . PRO A 1 106 ? 4.388 1.307 -32.878 1.00 37.91 106 PRO A CA 1
ATOM 783 C C . PRO A 1 106 ? 5.141 2.433 -33.601 1.00 37.91 106 PRO A C 1
ATOM 785 O O . PRO A 1 106 ? 4.516 3.281 -34.229 1.00 37.91 106 PRO A O 1
ATOM 788 N N . GLY A 1 107 ? 6.471 2.492 -33.463 1.00 41.41 107 GLY A N 1
ATOM 789 C CA . GLY A 1 107 ? 7.294 3.399 -34.274 1.00 41.41 107 GLY A CA 1
ATOM 790 C C . GLY A 1 107 ? 8.567 3.987 -33.665 1.00 41.41 107 GLY A C 1
ATOM 791 O O . GLY A 1 107 ? 9.382 4.489 -34.432 1.00 41.41 107 GLY A O 1
ATOM 792 N N . THR A 1 108 ? 8.814 3.923 -32.352 1.00 39.56 108 THR A N 1
ATOM 793 C CA . THR A 1 108 ? 10.002 4.597 -31.781 1.00 39.56 108 THR A CA 1
ATOM 794 C C . THR A 1 108 ? 11.052 3.594 -31.312 1.00 39.56 108 THR A C 1
ATOM 796 O O . THR A 1 108 ? 10.967 3.038 -30.218 1.00 39.56 108 THR A O 1
ATOM 799 N N . ALA A 1 109 ? 12.064 3.355 -32.148 1.00 39.06 109 ALA A N 1
ATOM 800 C CA . ALA A 1 109 ? 13.255 2.603 -31.761 1.00 39.06 109 ALA A CA 1
ATOM 801 C C . ALA A 1 109 ? 14.010 3.327 -30.622 1.00 39.06 109 ALA A C 1
ATOM 803 O O . ALA A 1 109 ? 14.107 4.558 -30.645 1.00 39.06 109 ALA A O 1
ATOM 804 N N . PRO A 1 110 ? 14.585 2.617 -29.634 1.00 44.97 110 PRO A N 1
ATOM 805 C CA . PRO A 1 110 ? 15.372 3.261 -28.594 1.00 44.97 110 PRO A CA 1
ATOM 806 C C . PRO A 1 110 ? 16.753 3.631 -29.150 1.00 44.97 110 PRO A C 1
ATOM 808 O O . PRO A 1 110 ? 17.642 2.786 -29.278 1.00 44.97 110 PRO A O 1
ATOM 811 N N . GLY A 1 111 ? 16.938 4.911 -29.471 1.00 36.94 111 GLY A N 1
ATOM 812 C CA . GLY A 1 111 ? 18.263 5.489 -29.673 1.00 36.94 111 GLY A CA 1
ATOM 813 C C . GLY A 1 111 ? 19.094 5.337 -28.396 1.00 36.94 111 GLY A C 1
ATOM 814 O O . GLY A 1 111 ? 18.679 5.759 -27.318 1.00 36.94 111 GLY A O 1
ATOM 815 N N . ARG A 1 112 ? 20.262 4.699 -28.505 1.00 39.72 112 ARG A N 1
ATOM 816 C CA . ARG A 1 112 ? 21.261 4.638 -27.433 1.00 39.72 112 ARG A CA 1
ATOM 817 C C . ARG A 1 112 ? 22.119 5.898 -27.484 1.00 39.72 112 ARG A C 1
ATOM 819 O O . ARG A 1 112 ? 22.964 6.016 -28.362 1.00 39.72 112 ARG A O 1
ATOM 826 N N . THR A 1 113 ? 21.958 6.784 -26.510 1.00 38.28 113 THR A N 1
ATOM 827 C CA . THR A 1 113 ? 22.956 7.809 -26.175 1.00 38.28 113 THR A CA 1
ATOM 828 C C . THR A 1 113 ? 23.582 7.458 -24.824 1.00 38.28 113 THR A C 1
ATOM 830 O O . THR A 1 113 ? 22.879 7.462 -23.811 1.00 38.28 113 THR A O 1
ATOM 833 N N . PRO A 1 114 ? 24.886 7.135 -24.758 1.00 41.06 114 PRO A N 1
ATOM 834 C CA . PRO A 1 114 ? 25.601 7.077 -23.497 1.00 41.06 114 PRO A CA 1
ATOM 835 C C . PRO A 1 114 ? 25.974 8.510 -23.109 1.00 41.06 114 PRO A C 1
ATOM 837 O O . PRO A 1 114 ? 26.918 9.089 -23.635 1.00 41.06 114 PRO A O 1
ATOM 840 N N . GLY A 1 115 ? 25.177 9.092 -22.218 1.00 33.91 115 GLY A N 1
ATOM 841 C CA . GLY A 1 115 ? 25.414 10.401 -21.626 1.00 33.91 115 GLY A CA 1
ATOM 842 C C . GLY A 1 115 ? 25.176 10.337 -20.123 1.00 33.91 115 GLY A C 1
ATOM 843 O O . GLY A 1 115 ? 24.160 9.824 -19.659 1.00 33.91 115 GLY A O 1
ATOM 844 N N . THR A 1 116 ? 26.153 10.821 -19.371 1.00 46.62 116 THR A N 1
ATOM 845 C CA . THR A 1 116 ? 26.207 10.980 -17.916 1.00 46.62 116 THR A CA 1
ATOM 846 C C . THR A 1 116 ? 24.906 11.591 -17.372 1.00 46.62 116 THR A C 1
ATOM 848 O O . THR A 1 116 ? 24.640 12.764 -17.612 1.00 46.62 116 THR A O 1
ATOM 851 N N . ALA A 1 117 ? 24.076 10.823 -16.653 1.00 44.16 117 ALA A N 1
ATOM 852 C CA . ALA A 1 117 ? 22.791 11.315 -16.140 1.00 44.16 117 ALA A CA 1
ATOM 853 C C . ALA A 1 117 ? 22.858 11.625 -14.630 1.00 44.16 117 ALA A C 1
ATOM 855 O O . ALA A 1 117 ? 22.847 10.692 -13.819 1.00 44.16 117 ALA A O 1
ATOM 856 N N . PRO A 1 118 ? 22.890 12.905 -14.214 1.00 38.72 118 PRO A N 1
ATOM 857 C CA . PRO A 1 118 ? 22.616 13.279 -12.834 1.00 38.72 118 PRO A CA 1
ATOM 858 C C . PRO A 1 118 ? 21.106 13.169 -12.551 1.00 38.72 118 PRO A C 1
ATOM 860 O O . PRO A 1 118 ? 20.277 13.550 -13.373 1.00 38.72 118 PRO A O 1
ATOM 863 N N . GLY A 1 119 ? 20.745 12.651 -11.370 1.00 50.59 119 GLY A N 1
ATOM 864 C CA . GLY A 1 119 ? 19.382 12.722 -10.822 1.00 50.59 119 GLY A CA 1
ATOM 865 C C . GLY A 1 119 ? 18.362 11.744 -11.419 1.00 50.59 119 GLY A C 1
ATOM 866 O O . GLY A 1 119 ? 17.377 12.149 -12.032 1.00 50.59 119 GLY A O 1
ATOM 867 N N . ARG A 1 120 ? 18.535 10.435 -11.198 1.00 61.47 120 ARG A N 1
ATOM 868 C CA . ARG A 1 120 ? 17.524 9.430 -11.572 1.00 61.47 120 ARG A CA 1
ATOM 869 C C . ARG A 1 120 ? 16.230 9.661 -10.779 1.00 61.47 120 ARG A C 1
ATOM 871 O O . ARG A 1 120 ? 16.237 9.531 -9.558 1.00 61.47 120 ARG A O 1
ATOM 878 N N . THR A 1 121 ? 15.115 9.947 -11.460 1.00 67.25 121 THR A N 1
ATOM 879 C CA . THR A 1 121 ? 13.803 10.099 -10.809 1.00 67.25 121 THR A CA 1
ATOM 880 C C . THR A 1 121 ? 13.477 8.852 -9.975 1.00 67.25 121 THR A C 1
ATOM 882 O O . THR A 1 121 ? 13.514 7.738 -10.521 1.00 67.25 121 THR A O 1
ATOM 885 N N . PRO A 1 122 ? 13.126 9.006 -8.686 1.00 81.50 122 PRO A N 1
ATOM 886 C CA . PRO A 1 122 ? 12.754 7.886 -7.832 1.00 81.50 122 PRO A CA 1
ATOM 887 C C . PRO A 1 122 ? 11.642 7.026 -8.446 1.00 81.50 122 PRO A C 1
ATOM 889 O O . PRO A 1 122 ? 10.703 7.525 -9.077 1.00 81.50 122 PRO A O 1
ATOM 892 N N . SER A 1 123 ? 11.775 5.707 -8.312 1.00 89.50 123 SER A N 1
ATOM 893 C CA . SER A 1 123 ? 10.825 4.742 -8.889 1.00 89.50 123 SER A CA 1
ATOM 894 C C . SER A 1 123 ? 9.708 4.353 -7.916 1.00 89.50 123 SER A C 1
ATOM 896 O O . SER A 1 123 ? 8.650 3.924 -8.371 1.00 89.50 123 SER A O 1
ATOM 898 N N . TYR A 1 124 ? 9.925 4.550 -6.616 1.00 94.50 124 TYR A N 1
ATOM 899 C CA . TYR A 1 124 ? 9.015 4.189 -5.529 1.00 94.50 124 TYR A CA 1
ATOM 900 C C . TYR A 1 124 ? 8.821 5.384 -4.599 1.00 94.50 124 TYR A C 1
ATOM 902 O O . TYR A 1 124 ? 9.702 6.235 -4.533 1.00 94.50 124 TYR A O 1
ATOM 910 N N . TRP A 1 125 ? 7.679 5.478 -3.925 1.00 96.25 125 TRP A N 1
ATOM 911 C CA . TRP A 1 125 ? 7.357 6.579 -3.025 1.00 96.25 125 TRP A CA 1
ATOM 912 C C . TRP A 1 125 ? 8.034 6.465 -1.654 1.00 96.25 125 TRP A C 1
ATOM 914 O O . TRP A 1 125 ? 8.414 7.494 -1.085 1.00 96.25 125 TRP A O 1
ATOM 924 N N . VAL A 1 126 ? 8.154 5.242 -1.125 1.00 96.88 126 VAL A N 1
ATOM 925 C CA . VAL A 1 126 ? 8.817 4.932 0.158 1.00 96.88 126 VAL A CA 1
ATOM 926 C C . VAL A 1 126 ? 9.640 3.647 0.118 1.00 96.88 126 VAL A C 1
ATOM 928 O O . VAL A 1 126 ? 10.612 3.531 0.859 1.00 96.88 126 VAL A O 1
ATOM 931 N N . TYR A 1 127 ? 9.293 2.670 -0.724 1.00 96.38 127 TYR A N 1
ATOM 932 C CA . TYR A 1 127 ? 10.003 1.396 -0.753 1.00 96.38 127 TYR A CA 1
ATOM 933 C C . TYR A 1 127 ? 11.483 1.576 -1.114 1.00 96.38 127 TYR A C 1
ATOM 935 O O . TYR A 1 127 ? 11.825 2.170 -2.140 1.00 96.38 127 TYR A O 1
ATOM 943 N N . GLY A 1 128 ? 12.367 1.002 -0.295 1.00 93.56 128 GLY A N 1
ATOM 944 C CA . GLY A 1 128 ? 13.813 1.061 -0.504 1.00 93.56 128 GLY A CA 1
ATOM 945 C C . GLY A 1 128 ? 14.425 2.439 -0.247 1.00 93.56 128 GLY A C 1
ATOM 946 O O . GLY A 1 128 ? 15.585 2.653 -0.597 1.00 93.56 128 GLY A O 1
ATOM 947 N N . HIS A 1 129 ? 13.673 3.370 0.345 1.00 92.06 129 HIS A N 1
ATOM 948 C CA . HIS A 1 129 ? 14.206 4.656 0.769 1.00 92.06 129 HIS A CA 1
ATOM 949 C C . HIS A 1 129 ? 15.042 4.486 2.044 1.00 92.06 129 HIS A C 1
ATOM 951 O O . HIS A 1 129 ? 14.548 4.656 3.157 1.00 92.06 129 HIS A O 1
ATOM 957 N N . ASP A 1 130 ? 16.323 4.151 1.877 1.00 84.38 130 ASP A N 1
ATOM 958 C CA . ASP A 1 130 ? 17.322 4.271 2.942 1.00 84.38 130 ASP A CA 1
ATOM 959 C C . ASP A 1 130 ? 17.827 5.716 2.992 1.00 84.38 130 ASP A C 1
ATOM 961 O O . ASP A 1 130 ? 18.327 6.239 1.992 1.00 84.38 130 ASP A O 1
ATOM 965 N N . ARG A 1 131 ? 17.644 6.384 4.138 1.00 79.25 131 ARG A N 1
ATOM 966 C CA . ARG A 1 131 ? 18.059 7.783 4.384 1.00 79.25 131 ARG A CA 1
ATOM 967 C C . ARG A 1 131 ? 17.553 8.806 3.353 1.00 79.25 131 ARG A C 1
ATOM 969 O O . ARG A 1 131 ? 18.046 9.930 3.295 1.00 79.25 131 ARG A O 1
ATOM 976 N N . THR A 1 132 ? 16.548 8.441 2.561 1.00 89.00 132 THR A N 1
ATOM 977 C CA . THR A 1 132 ? 15.895 9.302 1.570 1.00 89.00 132 THR A CA 1
ATOM 978 C C . THR A 1 132 ? 14.466 9.615 2.019 1.00 89.00 132 THR A C 1
ATOM 980 O O . THR A 1 132 ? 13.787 8.755 2.579 1.00 89.00 132 THR A O 1
ATOM 983 N N . PRO A 1 133 ? 13.987 10.855 1.826 1.00 95.56 133 PRO A N 1
ATOM 984 C CA . PRO A 1 133 ? 12.696 11.273 2.357 1.00 95.56 133 PRO A CA 1
ATOM 985 C C . PRO A 1 133 ? 11.525 10.672 1.573 1.00 95.56 133 PRO A C 1
ATOM 987 O O . PRO A 1 133 ? 11.655 10.306 0.404 1.00 95.56 133 PRO A O 1
ATOM 990 N N . CYS A 1 134 ? 10.356 10.628 2.207 1.00 96.31 134 CYS A N 1
ATOM 991 C CA . CYS A 1 134 ? 9.096 10.233 1.588 1.00 96.31 134 CYS A CA 1
ATOM 992 C C . CYS A 1 134 ? 8.795 11.139 0.389 1.00 96.31 134 CYS A C 1
ATOM 994 O O . CYS A 1 134 ? 8.834 12.365 0.507 1.00 96.31 134 CYS A O 1
ATOM 996 N N . LEU A 1 135 ? 8.442 10.576 -0.766 1.00 95.31 135 LEU A N 1
ATOM 997 C CA . LEU A 1 135 ? 8.143 11.409 -1.938 1.00 95.31 135 LEU A CA 1
ATOM 998 C C . LEU A 1 135 ? 6.813 12.158 -1.841 1.00 95.31 135 LEU A C 1
ATOM 1000 O O . LEU A 1 135 ? 6.618 13.121 -2.578 1.00 95.31 135 LEU A O 1
ATOM 1004 N N . ARG A 1 136 ? 5.920 11.745 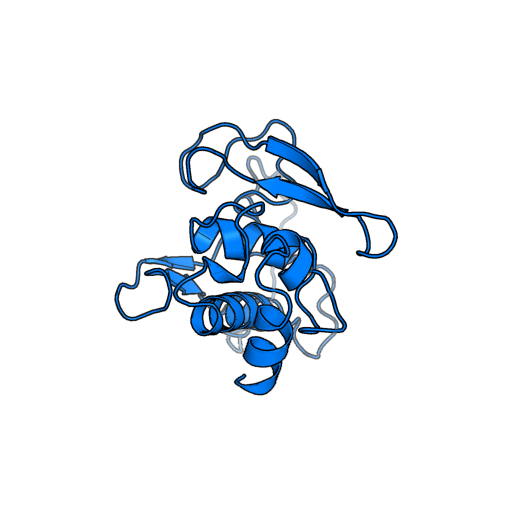-0.933 1.00 95.25 136 ARG A N 1
ATOM 1005 C CA . ARG A 1 136 ? 4.619 12.390 -0.721 1.00 95.25 136 ARG A CA 1
ATOM 1006 C C . ARG A 1 136 ? 4.742 13.664 0.114 1.00 95.25 136 ARG A C 1
ATOM 1008 O O . ARG A 1 136 ? 4.251 14.702 -0.307 1.00 95.25 136 ARG A O 1
ATOM 1015 N N . CYS A 1 137 ? 5.400 13.600 1.274 1.00 96.81 137 CYS A N 1
ATOM 1016 C CA . CYS A 1 137 ? 5.475 14.729 2.218 1.00 96.81 137 CYS A CA 1
ATOM 1017 C C . CYS A 1 137 ? 6.887 15.258 2.491 1.00 96.81 137 CYS A C 1
ATOM 1019 O O . CYS A 1 137 ? 7.032 16.215 3.241 1.00 96.81 137 CYS A O 1
ATOM 1021 N N . ARG A 1 138 ? 7.932 14.629 1.938 1.00 96.56 138 ARG A N 1
ATOM 1022 C CA . ARG A 1 138 ? 9.353 14.909 2.229 1.00 96.56 138 ARG A CA 1
ATOM 1023 C C . ARG A 1 138 ? 9.808 14.627 3.668 1.00 96.56 138 ARG A C 1
ATOM 1025 O O . ARG A 1 138 ? 10.975 14.841 3.977 1.00 96.56 138 ARG A O 1
ATOM 1032 N N . GLY A 1 139 ? 8.935 14.094 4.521 1.00 95.44 139 GLY A N 1
ATOM 1033 C CA . GLY A 1 139 ? 9.283 13.636 5.866 1.00 95.44 139 GLY A CA 1
ATOM 1034 C C . GLY A 1 139 ? 10.145 12.363 5.875 1.00 95.44 139 GLY A C 1
ATOM 1035 O O . GLY A 1 139 ? 10.318 11.719 4.833 1.00 95.44 139 GLY A O 1
ATOM 1036 N N . PRO A 1 140 ? 10.678 11.972 7.046 1.00 96.00 140 PRO A N 1
ATOM 1037 C CA . PRO A 1 140 ? 11.493 10.771 7.191 1.00 96.00 140 PRO A CA 1
ATOM 1038 C C . PRO A 1 140 ? 10.702 9.499 6.860 1.00 96.00 140 PRO A C 1
ATOM 1040 O O . PRO A 1 140 ? 9.543 9.348 7.253 1.00 96.00 140 PRO A O 1
ATOM 1043 N N . VAL A 1 141 ? 11.355 8.570 6.160 1.00 96.88 141 VAL A N 1
ATOM 1044 C CA . VAL A 1 141 ? 10.888 7.187 5.998 1.00 96.88 141 VAL A CA 1
ATOM 1045 C C . VAL A 1 141 ? 11.466 6.355 7.141 1.00 96.88 141 VAL A C 1
ATOM 1047 O O . VAL A 1 141 ? 12.661 6.428 7.428 1.00 96.88 141 VAL A O 1
ATOM 1050 N N . ARG A 1 142 ? 10.609 5.594 7.820 1.00 96.62 142 ARG A N 1
ATOM 1051 C CA . ARG A 1 142 ? 10.981 4.610 8.838 1.00 96.62 142 ARG A CA 1
ATOM 1052 C C . ARG A 1 142 ? 11.200 3.254 8.188 1.00 96.62 142 ARG A C 1
ATOM 1054 O O . ARG A 1 142 ? 10.600 2.942 7.158 1.00 96.62 142 ARG A O 1
ATOM 1061 N N . GLN A 1 143 ? 12.072 2.470 8.808 1.00 95.38 143 GLN A N 1
ATOM 1062 C CA . GLN A 1 143 ? 12.427 1.141 8.353 1.00 95.38 143 GLN A CA 1
ATOM 1063 C C . GLN A 1 143 ? 12.594 0.211 9.549 1.00 95.38 143 GLN A C 1
ATOM 1065 O O . GLN A 1 143 ? 13.285 0.566 10.501 1.00 95.38 143 GLN A O 1
ATOM 1070 N N . GLU A 1 144 ? 12.020 -0.981 9.460 1.00 95.00 144 GLU A N 1
ATOM 1071 C CA . GLU A 1 144 ? 12.119 -2.010 10.495 1.00 95.00 144 GLU A CA 1
ATOM 1072 C C . GLU A 1 144 ? 12.010 -3.412 9.896 1.00 95.00 144 GLU A C 1
ATOM 1074 O O . GLU A 1 144 ? 11.517 -3.587 8.775 1.00 95.00 144 GLU A O 1
ATOM 1079 N N . ASP A 1 145 ? 12.492 -4.411 10.630 1.00 95.19 145 ASP A N 1
ATOM 1080 C CA . ASP A 1 145 ? 12.202 -5.807 10.320 1.00 95.19 145 ASP A CA 1
ATOM 1081 C C . ASP A 1 145 ? 10.784 -6.110 10.815 1.00 95.19 145 ASP A C 1
ATOM 1083 O O . ASP A 1 145 ? 10.445 -5.821 11.960 1.00 95.19 145 ASP A O 1
ATOM 1087 N N . TYR A 1 146 ? 9.930 -6.612 9.923 1.00 94.19 146 TYR A N 1
ATOM 1088 C CA . TYR A 1 146 ? 8.488 -6.605 10.141 1.00 94.19 146 TYR A CA 1
ATOM 1089 C C . TYR A 1 146 ? 7.857 -7.966 9.839 1.00 94.19 146 TYR A C 1
ATOM 1091 O O . TYR A 1 146 ? 7.997 -8.499 8.732 1.00 94.19 146 TYR A O 1
ATOM 1099 N N . GLY A 1 147 ? 7.125 -8.487 10.827 1.00 91.38 147 GLY A N 1
ATOM 1100 C CA . GLY A 1 147 ? 6.524 -9.822 10.818 1.00 91.38 147 GLY A CA 1
ATOM 1101 C C . GLY A 1 147 ? 7.400 -10.889 11.472 1.00 91.38 147 GLY A C 1
ATOM 1102 O O . GLY A 1 147 ? 8.568 -10.658 11.782 1.00 91.38 147 GLY A O 1
ATOM 1103 N N . SER A 1 148 ? 6.817 -12.068 11.681 1.00 88.31 148 SER A N 1
ATOM 1104 C CA . SER A 1 148 ? 7.537 -13.259 12.136 1.00 88.31 148 SER A CA 1
ATOM 1105 C C . SER A 1 148 ? 8.070 -14.073 10.943 1.00 88.31 148 SER A C 1
ATOM 1107 O O . SER A 1 148 ? 7.631 -13.856 9.808 1.00 88.31 148 SER A O 1
ATOM 1109 N N . PRO A 1 149 ? 8.986 -15.038 11.146 1.00 83.81 149 PRO A N 1
ATOM 1110 C CA . PRO A 1 149 ? 9.397 -15.959 10.082 1.00 83.81 149 PRO A CA 1
ATOM 1111 C C . PRO A 1 149 ? 8.221 -16.687 9.407 1.00 83.81 149 PRO A C 1
ATOM 1113 O O . PRO A 1 149 ? 8.270 -16.943 8.207 1.00 83.81 149 PRO A O 1
ATOM 1116 N N . GLU A 1 150 ? 7.144 -16.964 10.148 1.00 83.06 150 GLU A N 1
ATOM 1117 C CA . GLU A 1 150 ? 5.923 -17.596 9.628 1.00 83.06 150 GLU A CA 1
ATOM 1118 C C . GLU A 1 150 ? 5.121 -16.676 8.690 1.00 83.06 150 GLU A C 1
ATOM 1120 O O . GLU A 1 150 ? 4.334 -17.151 7.870 1.00 83.06 150 GLU A O 1
ATOM 1125 N N . ASP A 1 151 ? 5.342 -15.362 8.786 1.00 79.38 151 ASP A N 1
ATOM 1126 C CA . ASP A 1 151 ? 4.694 -14.328 7.975 1.00 79.38 151 ASP A CA 1
ATOM 1127 C C . ASP A 1 151 ? 5.532 -13.897 6.761 1.00 79.38 151 ASP A C 1
ATOM 1129 O O . ASP A 1 151 ? 5.234 -12.868 6.152 1.00 79.38 151 ASP A O 1
ATOM 1133 N N . ASP A 1 152 ? 6.582 -14.653 6.421 1.00 82.19 152 ASP A N 1
ATOM 1134 C CA . ASP A 1 152 ? 7.611 -14.247 5.456 1.00 82.19 152 ASP A CA 1
ATOM 1135 C C . ASP A 1 152 ? 8.208 -12.881 5.830 1.00 82.19 152 ASP A C 1
ATOM 1137 O O . ASP A 1 152 ? 8.118 -11.929 5.058 1.00 82.19 152 ASP A O 1
ATOM 1141 N N . ALA A 1 153 ? 8.771 -12.760 7.041 1.00 86.31 153 ALA A N 1
ATOM 1142 C CA . ALA A 1 153 ? 9.329 -11.507 7.553 1.00 86.31 153 ALA A CA 1
ATOM 1143 C C . ALA A 1 153 ? 10.170 -10.766 6.496 1.00 86.31 153 ALA A C 1
ATOM 1145 O O . ALA A 1 153 ? 11.178 -11.265 5.982 1.00 86.31 153 ALA A O 1
ATOM 1146 N N . ARG A 1 154 ? 9.760 -9.531 6.185 1.00 92.88 154 ARG A N 1
ATOM 1147 C CA . ARG A 1 154 ? 10.470 -8.630 5.270 1.00 92.88 154 ARG A CA 1
ATOM 1148 C C . ARG A 1 154 ? 10.629 -7.274 5.916 1.00 92.88 154 ARG A C 1
ATOM 1150 O O . ARG A 1 154 ? 9.720 -6.772 6.574 1.00 92.88 154 ARG A O 1
ATOM 1157 N N . ARG A 1 155 ? 11.736 -6.622 5.580 1.00 95.62 155 ARG A N 1
ATOM 1158 C CA . ARG A 1 155 ? 11.949 -5.209 5.875 1.00 95.62 155 ARG A CA 1
ATOM 1159 C C . ARG A 1 155 ? 10.787 -4.358 5.368 1.00 95.62 155 ARG A C 1
ATOM 1161 O O . ARG A 1 155 ? 10.391 -4.479 4.209 1.00 95.62 155 ARG A O 1
ATOM 1168 N N . LEU A 1 156 ? 10.243 -3.512 6.225 1.00 96.69 156 LE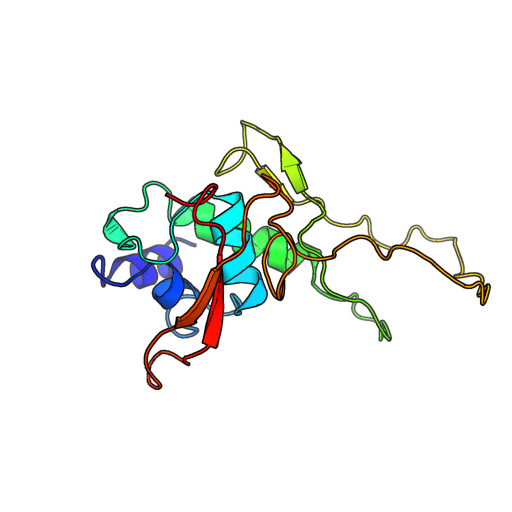U A N 1
ATOM 1169 C CA . LEU A 1 156 ? 9.173 -2.573 5.912 1.00 96.69 156 LEU A CA 1
ATOM 1170 C C . LEU A 1 156 ? 9.766 -1.176 5.714 1.00 96.69 156 LEU A C 1
ATOM 1172 O O . LEU A 1 156 ? 10.674 -0.795 6.443 1.00 96.69 156 LEU A O 1
ATOM 1176 N N . TRP A 1 157 ? 9.238 -0.419 4.749 1.00 98.06 157 TRP A N 1
ATOM 1177 C CA . TRP A 1 157 ? 9.485 1.018 4.601 1.00 98.06 157 TRP A CA 1
ATOM 1178 C C . TRP A 1 157 ? 8.152 1.753 4.639 1.00 98.06 157 TRP A C 1
ATOM 1180 O O . TRP A 1 157 ? 7.241 1.406 3.885 1.00 98.06 157 TRP A O 1
ATOM 1190 N N . TRP A 1 158 ? 8.036 2.766 5.493 1.00 98.31 158 TRP A N 1
ATOM 1191 C CA . TRP A 1 158 ? 6.787 3.503 5.679 1.00 98.31 158 TRP A CA 1
ATOM 1192 C C . TRP A 1 158 ? 7.032 4.937 6.155 1.00 98.31 158 TRP A C 1
ATOM 1194 O O . TRP A 1 158 ? 8.103 5.272 6.659 1.00 98.31 158 TRP A O 1
ATOM 1204 N N . CYS A 1 159 ? 6.057 5.822 5.964 1.00 98.25 159 CYS A N 1
ATOM 1205 C CA . CYS A 1 159 ? 6.141 7.221 6.361 1.00 98.25 159 CYS A CA 1
ATOM 1206 C C . CYS A 1 159 ? 5.142 7.535 7.489 1.00 98.25 159 CYS A C 1
ATOM 1208 O O . CYS A 1 159 ? 3.950 7.654 7.200 1.00 98.25 159 CYS A O 1
ATOM 1210 N N . PRO A 1 160 ? 5.602 7.801 8.728 1.00 97.25 160 PRO A N 1
ATOM 1211 C CA . PRO A 1 160 ? 4.720 8.071 9.872 1.00 97.25 160 PRO A CA 1
ATOM 1212 C C . PRO A 1 160 ? 3.934 9.383 9.759 1.00 97.25 160 PRO A C 1
ATOM 1214 O O . PRO A 1 160 ? 3.009 9.636 10.519 1.00 97.25 160 PRO A O 1
ATOM 1217 N N . HIS A 1 161 ? 4.298 10.252 8.814 1.00 97.62 161 HIS A N 1
ATOM 1218 C CA . HIS A 1 161 ? 3.567 11.494 8.571 1.00 97.62 161 HIS A CA 1
ATOM 1219 C C . HIS A 1 161 ? 2.368 11.288 7.642 1.00 97.62 161 HIS A C 1
ATOM 1221 O O . HIS A 1 161 ? 1.341 11.944 7.810 1.00 97.62 161 HIS A O 1
ATOM 1227 N N . CYS A 1 162 ? 2.520 10.417 6.639 1.00 98.00 162 CYS A N 1
ATOM 1228 C CA . CYS A 1 162 ? 1.499 10.165 5.622 1.00 98.00 162 CYS A CA 1
ATOM 1229 C C . CYS A 1 162 ? 0.583 8.994 5.961 1.00 98.00 162 CYS A C 1
ATOM 1231 O O . CYS A 1 162 ? -0.476 8.888 5.354 1.00 98.00 162 CYS A O 1
ATOM 1233 N N . GLN A 1 163 ? 1.021 8.110 6.851 1.00 98.19 163 GLN A N 1
ATOM 1234 C CA . GLN A 1 163 ? 0.329 6.885 7.213 1.00 98.19 163 GLN A CA 1
ATOM 1235 C C . GLN A 1 163 ? -0.080 6.999 8.675 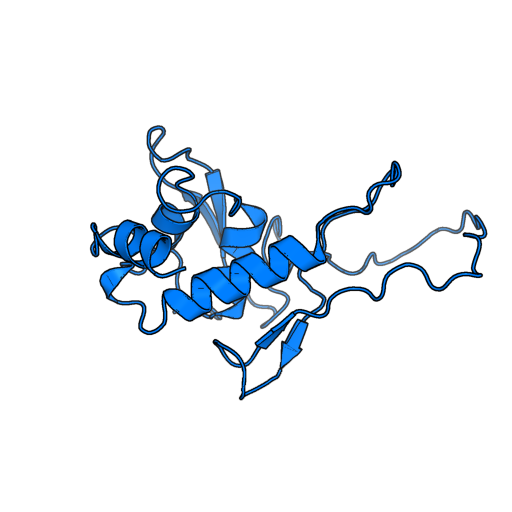1.00 98.19 163 GLN A C 1
ATOM 1237 O O . GLN A 1 163 ? 0.781 7.211 9.528 1.00 98.19 163 GLN A O 1
ATOM 1242 N N . ARG A 1 164 ? -1.387 6.953 8.923 1.00 92.19 164 ARG A N 1
ATOM 1243 C CA . ARG A 1 164 ? -2.005 7.058 10.248 1.00 92.19 164 ARG A CA 1
ATOM 1244 C C . ARG A 1 164 ? -3.026 5.950 10.417 1.00 92.19 164 ARG A C 1
ATOM 1246 O O . ARG A 1 164 ? -3.407 5.327 9.400 1.00 92.19 164 ARG A O 1
#

pLDDT: mean 86.1, std 18.31, range [33.91, 98.69]